Protein AF-A0A959RNW4-F1 (afdb_monomer_lite)

Structure (mmCIF, N/CA/C/O backbone):
data_AF-A0A959RNW4-F1
#
_entry.id   AF-A0A959RNW4-F1
#
loop_
_atom_site.group_PDB
_atom_site.id
_atom_site.type_symbol
_atom_site.label_atom_id
_atom_site.label_alt_id
_atom_site.label_comp_id
_atom_site.label_asym_id
_atom_site.label_entity_id
_atom_site.label_seq_id
_atom_site.pdbx_PDB_ins_code
_atom_site.Cartn_x
_atom_site.Cartn_y
_atom_site.Cartn_z
_atom_site.occupancy
_atom_site.B_iso_or_equiv
_atom_site.auth_seq_id
_atom_site.auth_comp_id
_atom_site.auth_asym_id
_atom_site.auth_atom_id
_atom_site.pdbx_PDB_model_num
ATOM 1 N N . HIS A 1 1 ? 16.133 0.810 -19.720 1.00 43.16 1 HIS A N 1
ATOM 2 C CA . HIS A 1 1 ? 16.069 1.724 -18.557 1.00 43.16 1 HIS A CA 1
ATOM 3 C C . HIS A 1 1 ? 14.889 1.301 -17.661 1.00 43.16 1 HIS A C 1
ATOM 5 O O . HIS A 1 1 ? 13.878 1.982 -17.637 1.00 43.16 1 HIS A O 1
ATOM 11 N N . PHE A 1 2 ? 14.947 0.120 -17.017 1.00 49.25 2 PHE A N 1
ATOM 12 C CA . PHE A 1 2 ? 13.751 -0.565 -16.465 1.00 49.25 2 PHE A CA 1
ATOM 13 C C . PHE A 1 2 ? 13.895 -1.031 -14.997 1.00 49.25 2 PHE A C 1
ATOM 15 O O . PHE A 1 2 ? 13.336 -2.048 -14.608 1.00 49.25 2 PHE A O 1
ATOM 22 N N . PHE A 1 3 ? 14.638 -0.297 -14.159 1.00 56.94 3 PHE A N 1
ATOM 23 C CA . PHE A 1 3 ? 14.868 -0.679 -12.754 1.00 56.94 3 PHE A CA 1
ATOM 24 C C . PHE A 1 3 ? 14.884 0.530 -11.807 1.00 56.94 3 PHE A C 1
ATOM 26 O O . PHE A 1 3 ? 15.928 0.882 -11.273 1.00 56.94 3 PHE A O 1
ATOM 33 N N . PHE A 1 4 ? 13.743 1.192 -11.586 1.00 74.31 4 PHE A N 1
ATOM 34 C CA . PHE A 1 4 ? 13.694 2.348 -10.667 1.00 74.31 4 PHE A CA 1
ATOM 35 C C . PHE A 1 4 ? 12.766 2.181 -9.457 1.00 74.31 4 PHE A C 1
ATOM 37 O O . PHE A 1 4 ? 12.350 3.174 -8.860 1.00 74.31 4 PHE A O 1
ATOM 44 N N . VAL A 1 5 ? 12.495 0.944 -9.031 1.00 82.69 5 VAL A N 1
ATOM 45 C CA . VAL A 1 5 ? 11.975 0.683 -7.678 1.00 82.69 5 VAL A CA 1
ATOM 46 C C . VAL A 1 5 ? 13.152 0.633 -6.707 1.00 82.69 5 VAL A C 1
ATOM 48 O O . VAL A 1 5 ? 14.143 -0.038 -6.983 1.00 82.69 5 VAL A O 1
ATOM 51 N N . LYS A 1 6 ? 13.068 1.347 -5.576 1.00 84.00 6 LYS A N 1
ATOM 52 C CA . LYS A 1 6 ? 14.187 1.479 -4.621 1.00 84.00 6 LYS A CA 1
ATOM 53 C C . LYS A 1 6 ? 14.668 0.138 -4.057 1.00 84.00 6 LYS A C 1
ATOM 55 O O . LYS A 1 6 ? 15.859 -0.039 -3.831 1.00 84.00 6 LYS A O 1
ATOM 60 N N . LYS A 1 7 ? 13.735 -0.789 -3.827 1.00 89.31 7 LYS A N 1
ATOM 61 C CA . LYS A 1 7 ? 13.967 -2.112 -3.234 1.00 89.31 7 LYS A CA 1
ATOM 62 C C . LYS A 1 7 ? 13.422 -3.205 -4.168 1.00 89.31 7 LYS A C 1
ATOM 64 O O . LYS A 1 7 ? 12.321 -3.705 -3.940 1.00 89.31 7 LYS A O 1
ATOM 69 N N . PRO A 1 8 ? 14.148 -3.572 -5.241 1.00 89.06 8 PRO A N 1
ATOM 70 C CA . PRO A 1 8 ? 13.623 -4.452 -6.287 1.00 89.06 8 PRO A CA 1
ATOM 71 C C . PRO A 1 8 ? 13.283 -5.860 -5.778 1.00 89.06 8 PRO A C 1
ATOM 73 O O . PRO A 1 8 ? 12.220 -6.374 -6.100 1.00 89.06 8 PRO A O 1
ATOM 76 N N . PHE A 1 9 ? 14.118 -6.464 -4.925 1.00 91.38 9 PHE A N 1
ATOM 77 C CA . PHE A 1 9 ? 13.842 -7.794 -4.359 1.00 91.38 9 PHE A CA 1
ATOM 78 C C . PHE A 1 9 ? 12.557 -7.827 -3.520 1.00 91.38 9 PHE A C 1
ATOM 80 O O . PHE A 1 9 ? 11.745 -8.739 -3.660 1.00 91.38 9 PHE A O 1
ATOM 87 N N . SER A 1 10 ? 12.343 -6.800 -2.693 1.00 91.94 10 SER A N 1
ATOM 88 C CA . SER A 1 10 ? 11.118 -6.655 -1.900 1.00 91.94 10 SER A CA 1
ATOM 89 C C . SER A 1 10 ? 9.896 -6.415 -2.791 1.00 91.94 10 SER A C 1
ATOM 91 O O . SER A 1 10 ? 8.849 -7.015 -2.572 1.00 91.94 10 SER A O 1
ATOM 93 N N . PHE A 1 11 ? 10.041 -5.626 -3.861 1.00 93.44 11 PHE A N 1
ATOM 94 C CA . PHE A 1 11 ? 8.987 -5.435 -4.859 1.00 93.44 11 PHE A CA 1
ATOM 95 C C . PHE A 1 11 ? 8.558 -6.751 -5.514 1.00 93.44 11 PHE A C 1
ATOM 97 O O . PHE A 1 11 ? 7.366 -7.041 -5.547 1.00 93.44 11 PHE A O 1
ATOM 104 N N . PHE A 1 12 ? 9.503 -7.584 -5.964 1.00 93.38 12 PHE A N 1
ATOM 105 C CA . PHE A 1 12 ? 9.167 -8.911 -6.490 1.00 93.38 12 PHE A CA 1
ATOM 106 C C . PHE A 1 12 ? 8.466 -9.778 -5.436 1.00 93.38 12 PHE A C 1
ATOM 108 O O . PHE A 1 12 ? 7.464 -10.420 -5.747 1.00 93.38 12 PHE A O 1
ATOM 115 N N . GLY A 1 13 ? 8.924 -9.743 -4.180 1.00 94.81 13 GLY A N 1
ATOM 116 C CA . GLY A 1 13 ? 8.246 -10.408 -3.064 1.00 94.81 13 GLY A CA 1
ATOM 117 C C . GLY A 1 13 ? 6.805 -9.923 -2.862 1.00 94.81 13 GLY A C 1
ATOM 118 O O . GLY A 1 13 ? 5.899 -10.739 -2.701 1.00 94.81 13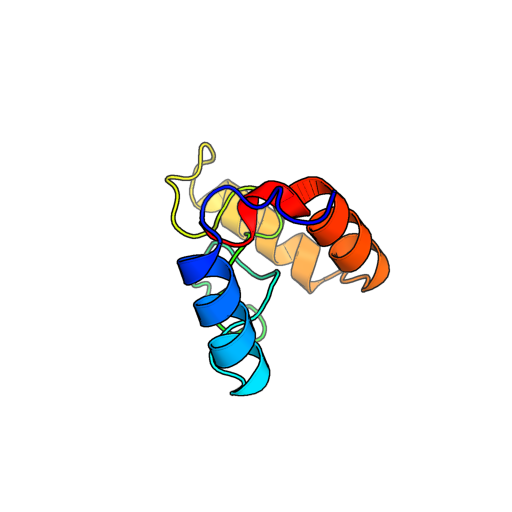 GLY A O 1
ATOM 119 N N . ASN A 1 14 ? 6.571 -8.610 -2.937 1.00 94.81 14 ASN A N 1
ATOM 120 C CA . ASN A 1 14 ? 5.237 -8.015 -2.882 1.00 94.81 14 ASN A CA 1
ATOM 121 C C . ASN A 1 14 ? 4.375 -8.467 -4.073 1.00 94.81 14 ASN A C 1
ATOM 123 O O . ASN A 1 14 ? 3.230 -8.854 -3.856 1.00 94.81 14 ASN A O 1
ATOM 127 N N . CYS A 1 15 ? 4.917 -8.517 -5.296 1.00 94.69 15 CYS A N 1
ATOM 128 C CA . CYS A 1 15 ? 4.205 -9.043 -6.466 1.00 94.69 15 CYS A CA 1
ATOM 129 C C . CYS A 1 15 ? 3.723 -10.482 -6.237 1.00 94.69 15 CYS A C 1
ATOM 131 O O . CYS A 1 15 ? 2.542 -10.763 -6.431 1.00 94.69 15 CYS A O 1
ATOM 133 N N . PHE A 1 16 ? 4.597 -11.383 -5.771 1.00 96.31 16 PHE A N 1
ATOM 134 C CA . PHE A 1 16 ? 4.204 -12.764 -5.465 1.00 96.31 16 PHE A CA 1
ATOM 135 C C . PHE A 1 16 ? 3.144 -12.831 -4.362 1.00 96.31 16 PHE A C 1
ATOM 137 O O . PHE A 1 16 ? 2.157 -13.545 -4.508 1.00 96.31 16 PHE A O 1
ATOM 144 N N . GLN A 1 17 ? 3.295 -12.059 -3.284 1.00 95.94 17 GLN A N 1
ATOM 145 C CA . GLN A 1 17 ? 2.307 -12.018 -2.199 1.00 95.94 17 GLN A CA 1
ATOM 146 C C . GLN A 1 17 ? 0.948 -11.477 -2.664 1.00 95.94 17 GLN A C 1
ATOM 148 O O . GLN A 1 17 ? -0.085 -11.905 -2.156 1.00 95.94 17 GLN A O 1
ATOM 153 N N . ILE A 1 18 ? 0.919 -10.566 -3.636 1.00 95.19 18 ILE A N 1
ATOM 154 C CA . ILE A 1 18 ? -0.323 -10.047 -4.222 1.00 95.19 18 ILE A CA 1
ATOM 155 C C . ILE A 1 18 ? -0.965 -11.083 -5.149 1.00 95.19 18 ILE A C 1
ATOM 157 O O . ILE A 1 18 ? -2.167 -11.317 -5.046 1.00 95.19 18 ILE A O 1
ATOM 161 N N . LEU A 1 19 ? -0.177 -11.764 -5.988 1.00 95.38 19 LEU A N 1
ATOM 162 C CA . LEU A 1 19 ? -0.665 -12.857 -6.841 1.00 95.38 19 LEU A CA 1
ATOM 163 C C . LEU A 1 19 ? -1.216 -14.032 -6.019 1.00 95.38 19 LEU A C 1
ATOM 165 O O . LEU A 1 19 ? -2.209 -14.641 -6.402 1.00 95.38 19 LEU A O 1
ATOM 169 N N . LEU A 1 20 ? -0.618 -14.306 -4.856 1.00 96.25 20 LEU A N 1
ATOM 170 C CA . LEU A 1 20 ? -1.103 -15.290 -3.882 1.00 96.25 20 LEU A CA 1
ATOM 171 C C . LEU A 1 20 ? -2.242 -14.760 -2.994 1.00 96.25 20 LEU A C 1
ATOM 173 O O . LEU A 1 20 ? -2.612 -15.413 -2.019 1.00 96.25 20 LEU A O 1
ATOM 177 N N . ALA A 1 21 ? -2.785 -13.575 -3.295 1.00 92.75 21 ALA A N 1
ATOM 178 C CA . ALA A 1 21 ? -3.870 -12.944 -2.553 1.00 92.75 21 ALA A CA 1
ATOM 179 C C . ALA A 1 21 ? -3.591 -12.836 -1.037 1.00 92.75 21 ALA A C 1
ATOM 181 O O . ALA A 1 21 ? -4.480 -13.022 -0.208 1.00 92.75 21 ALA A O 1
ATOM 182 N N . GLN A 1 22 ? -2.349 -12.531 -0.661 1.00 93.88 22 GLN A N 1
ATOM 183 C CA . GLN A 1 22 ? -1.927 -12.272 0.723 1.00 93.88 22 GLN A CA 1
ATOM 184 C C . GLN A 1 22 ? -1.829 -10.769 1.020 1.00 93.88 22 GLN A C 1
ATOM 186 O O . GLN A 1 22 ? -1.999 -10.346 2.163 1.00 93.88 22 GLN A O 1
ATOM 191 N N . LYS A 1 23 ? -1.586 -9.958 -0.015 1.00 94.69 23 LYS A N 1
ATOM 192 C CA . LYS A 1 23 ? -1.478 -8.496 0.050 1.00 94.69 23 LYS A CA 1
ATOM 193 C C . LYS A 1 23 ? -2.300 -7.815 -1.042 1.00 94.69 23 LYS A C 1
ATOM 195 O O . LYS A 1 23 ? -2.731 -8.460 -1.996 1.00 94.69 23 LYS A O 1
ATOM 200 N N . THR A 1 24 ? -2.469 -6.505 -0.915 1.00 95.00 24 THR A N 1
ATOM 201 C CA . THR A 1 24 ? -2.919 -5.604 -1.986 1.00 95.00 24 THR A CA 1
ATOM 202 C C . THR A 1 24 ? -1.887 -4.502 -2.215 1.00 95.00 24 THR A C 1
ATOM 204 O O . THR A 1 24 ? -1.025 -4.255 -1.370 1.00 95.00 24 THR A O 1
ATOM 207 N N . TRP A 1 25 ? -1.952 -3.829 -3.364 1.00 95.50 25 TRP A N 1
ATOM 208 C CA . TRP A 1 25 ? -1.106 -2.660 -3.609 1.00 95.50 25 TRP A CA 1
ATOM 209 C C . TRP A 1 25 ? -1.514 -1.478 -2.737 1.00 95.50 25 TRP A C 1
ATOM 211 O O . TRP A 1 25 ? -0.654 -0.891 -2.082 1.00 95.50 25 TRP A O 1
ATOM 221 N N . ILE A 1 26 ? -2.815 -1.184 -2.708 1.00 95.94 26 ILE A N 1
ATOM 222 C CA . ILE A 1 26 ? -3.423 -0.110 -1.922 1.00 95.94 26 ILE A CA 1
ATOM 223 C C . ILE A 1 26 ? -4.443 -0.702 -0.949 1.00 95.94 26 ILE A C 1
ATOM 225 O O . ILE A 1 26 ? -5.019 -1.769 -1.192 1.00 95.94 26 ILE A O 1
ATOM 229 N N . GLY A 1 27 ? -4.615 -0.049 0.193 1.00 94.06 27 GLY A N 1
ATOM 230 C CA . GLY A 1 27 ? -5.628 -0.397 1.177 1.00 94.06 27 GLY A CA 1
ATOM 231 C C . GLY A 1 27 ? -5.562 0.508 2.397 1.00 94.06 27 GLY A C 1
ATOM 232 O O . GLY A 1 27 ? -4.903 1.550 2.381 1.00 94.06 27 GLY A O 1
ATOM 233 N N . TYR A 1 28 ? -6.278 0.097 3.437 1.00 93.88 28 TYR A N 1
ATOM 234 C CA . TYR A 1 28 ? -6.409 0.871 4.663 1.00 93.88 28 TYR A CA 1
ATOM 235 C C . TYR A 1 28 ? -5.106 0.955 5.439 1.00 93.8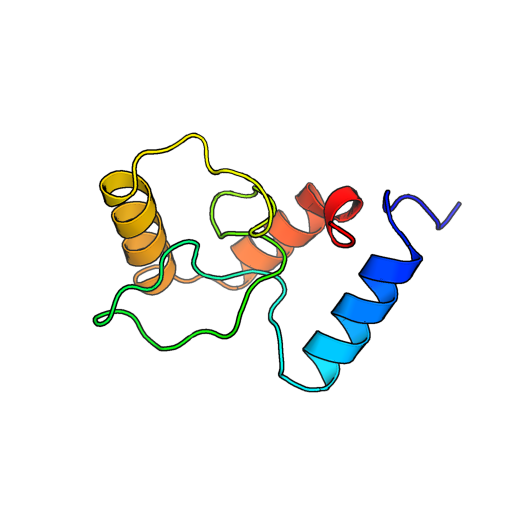8 28 TYR A C 1
ATOM 237 O O . TYR A 1 28 ? -4.294 0.024 5.427 1.00 93.88 28 TYR A O 1
ATOM 245 N N . ASP A 1 29 ? -4.959 2.054 6.163 1.00 88.81 29 ASP A N 1
ATOM 246 C CA . ASP A 1 29 ? -3.874 2.220 7.115 1.00 88.81 29 ASP A CA 1
ATOM 247 C C . ASP A 1 29 ? -4.243 1.660 8.500 1.00 88.81 29 ASP A C 1
ATOM 249 O O . ASP A 1 29 ? -3.429 1.032 9.182 1.00 88.81 29 ASP A O 1
ATOM 253 N N . THR A 1 30 ? -5.512 1.792 8.887 1.00 86.69 30 THR A N 1
ATOM 254 C CA . THR A 1 30 ? -6.007 1.408 10.210 1.00 86.69 30 THR A CA 1
ATOM 255 C C . THR A 1 30 ? -6.760 0.077 10.190 1.00 86.69 30 THR A C 1
ATOM 257 O O . THR A 1 30 ? -7.407 -0.315 9.217 1.00 86.69 30 THR A O 1
ATOM 260 N N . LYS A 1 31 ? -6.722 -0.651 11.314 1.00 77.50 31 LYS A N 1
ATOM 261 C CA . LYS A 1 31 ? -7.501 -1.886 11.512 1.00 77.50 31 LYS A CA 1
ATOM 262 C C . LYS A 1 31 ? -8.852 -1.583 12.159 1.00 77.50 31 LYS A C 1
ATOM 264 O O . LYS A 1 31 ? -9.120 -2.001 13.286 1.00 77.50 31 LYS A O 1
ATOM 269 N N . LYS A 1 32 ? -9.714 -0.840 11.466 1.00 78.81 32 LYS A N 1
ATOM 270 C CA . LYS A 1 32 ? -11.046 -0.507 11.989 1.00 78.81 32 LYS A CA 1
ATOM 271 C C . LYS A 1 32 ? -12.036 -1.654 11.765 1.00 78.81 32 LYS A C 1
ATOM 273 O O . LYS A 1 32 ? -12.190 -2.140 10.652 1.00 78.81 32 LYS A O 1
ATOM 278 N N . LYS A 1 33 ? -12.763 -2.052 12.818 1.00 71.25 33 LYS A N 1
ATOM 279 C CA . LYS A 1 33 ? -13.733 -3.172 12.785 1.00 71.25 33 LYS A CA 1
ATOM 280 C C . LYS A 1 33 ? -14.961 -2.940 11.889 1.00 71.25 33 LYS A C 1
ATOM 282 O O . LYS A 1 33 ? -15.611 -3.907 11.518 1.00 71.25 33 LYS A O 1
ATOM 287 N N . ASN A 1 34 ? -15.272 -1.686 11.558 1.00 83.56 34 ASN A N 1
ATOM 288 C CA . ASN A 1 34 ? -16.498 -1.307 10.840 1.00 83.56 34 ASN A CA 1
ATOM 289 C C . ASN A 1 34 ? -16.264 -0.986 9.354 1.00 83.56 34 ASN A C 1
ATOM 291 O O . ASN A 1 34 ? -17.143 -0.414 8.714 1.00 83.56 34 ASN A O 1
ATOM 295 N N . LEU A 1 35 ? -15.083 -1.299 8.816 1.00 87.75 35 LEU A N 1
ATOM 296 C CA . LEU A 1 35 ? -14.804 -1.197 7.385 1.00 87.75 35 LEU A CA 1
ATOM 297 C C . LEU A 1 35 ? -14.826 -2.594 6.754 1.00 87.75 35 LEU A C 1
ATOM 299 O O . LEU A 1 35 ? -14.531 -3.574 7.446 1.00 87.75 35 LEU A O 1
ATOM 303 N N . PRO A 1 36 ? -15.160 -2.706 5.455 1.00 86.94 36 PRO A N 1
ATOM 304 C CA . PRO A 1 36 ? -14.986 -3.950 4.717 1.00 86.94 36 PRO A CA 1
ATOM 305 C C . PRO A 1 36 ? -13.576 -4.507 4.927 1.00 86.94 36 PRO A C 1
ATOM 307 O O . PRO A 1 36 ? -12.610 -3.757 5.002 1.00 86.94 36 PRO A O 1
ATOM 310 N N . SER A 1 37 ? -13.419 -5.823 5.036 1.00 86.50 37 SER A N 1
ATOM 311 C CA . SER A 1 37 ? -12.089 -6.394 5.246 1.00 86.50 37 SER A CA 1
ATOM 312 C C . SER A 1 37 ? -11.248 -6.278 3.973 1.00 86.50 37 SER A C 1
ATOM 314 O O . SER A 1 37 ? -11.576 -6.896 2.959 1.00 86.50 37 SER A O 1
ATOM 316 N N . VAL A 1 38 ? -10.131 -5.554 4.041 1.00 87.69 38 VAL A N 1
ATOM 317 C CA . VAL A 1 38 ? -9.114 -5.511 2.981 1.00 87.69 38 VAL A CA 1
ATOM 318 C C . VAL A 1 38 ? -7.827 -6.147 3.501 1.00 87.69 38 VAL A C 1
ATOM 320 O O . VAL A 1 38 ? -7.513 -6.091 4.693 1.00 87.69 38 VAL A O 1
ATOM 323 N N . ARG A 1 39 ? -7.097 -6.823 2.609 1.00 90.50 39 ARG A N 1
ATOM 324 C CA . ARG A 1 39 ? -5.810 -7.445 2.946 1.00 90.50 39 ARG A CA 1
ATOM 325 C C . ARG A 1 39 ? -4.776 -6.371 3.275 1.00 90.50 39 ARG A C 1
ATOM 327 O O . ARG A 1 39 ? -4.967 -5.191 3.005 1.00 90.50 39 ARG A O 1
ATOM 334 N N . LYS A 1 40 ? -3.642 -6.790 3.836 1.00 92.00 40 LYS A N 1
ATOM 335 C CA . LYS A 1 40 ? -2.545 -5.867 4.127 1.00 92.00 40 LYS A CA 1
ATOM 336 C C . LYS A 1 40 ? -2.064 -5.196 2.835 1.00 92.00 40 LYS A C 1
ATOM 338 O O . LYS A 1 40 ? -1.688 -5.888 1.888 1.00 92.00 40 LYS A O 1
ATOM 343 N N . ALA A 1 41 ? -2.040 -3.870 2.833 1.00 94.62 41 ALA A N 1
ATOM 344 C CA . ALA A 1 41 ? -1.570 -3.090 1.702 1.00 94.62 41 ALA A CA 1
ATOM 345 C C . ALA A 1 41 ? -0.049 -2.876 1.733 1.00 94.62 41 ALA A C 1
ATOM 347 O O . ALA A 1 41 ? 0.577 -2.926 2.795 1.00 94.62 41 ALA A O 1
ATOM 348 N N . VAL A 1 42 ? 0.544 -2.632 0.564 1.00 95.31 42 VAL A N 1
ATOM 349 C CA . VAL A 1 42 ? 1.931 -2.149 0.435 1.00 95.31 42 VAL A CA 1
ATOM 350 C C . VAL A 1 42 ? 1.980 -0.634 0.655 1.00 95.31 42 VAL A C 1
ATOM 352 O O . VAL A 1 42 ? 2.814 -0.132 1.408 1.00 95.31 42 VAL A O 1
ATOM 355 N N . ILE A 1 43 ? 1.056 0.091 0.030 1.00 95.88 43 ILE A N 1
ATOM 356 C CA . ILE A 1 43 ? 0.882 1.537 0.141 1.00 95.88 43 ILE A CA 1
ATOM 357 C C . ILE A 1 43 ? -0.470 1.796 0.810 1.00 95.88 43 ILE A C 1
ATOM 359 O O . ILE A 1 43 ? -1.473 1.203 0.425 1.00 95.88 43 ILE A O 1
ATOM 363 N N . ALA A 1 44 ? -0.513 2.660 1.818 1.00 95.25 44 ALA A N 1
ATOM 364 C CA . ALA A 1 44 ? -1.776 3.125 2.376 1.00 95.25 44 ALA A CA 1
ATOM 365 C C . ALA A 1 44 ? -2.490 4.050 1.373 1.00 95.25 44 ALA A C 1
ATOM 367 O O . ALA A 1 44 ? -1.853 4.695 0.537 1.00 95.25 44 ALA A O 1
ATOM 368 N N . ASN A 1 45 ? -3.814 4.151 1.457 1.00 94.12 45 ASN A N 1
ATOM 369 C CA . ASN A 1 45 ? -4.640 5.031 0.611 1.00 94.12 45 ASN A CA 1
ATOM 370 C C . ASN A 1 45 ? -4.239 6.526 0.642 1.00 94.12 45 ASN A C 1
ATOM 372 O O . ASN A 1 45 ? -4.579 7.276 -0.268 1.00 94.12 45 ASN A O 1
ATOM 376 N N . ASN A 1 46 ? -3.458 6.960 1.633 1.00 93.75 46 ASN A N 1
ATOM 377 C CA . ASN A 1 46 ? -2.871 8.299 1.717 1.00 93.75 46 ASN A CA 1
ATOM 378 C C . ASN A 1 46 ? -1.564 8.465 0.900 1.00 93.75 46 ASN A C 1
ATOM 380 O O . ASN A 1 46 ? -0.970 9.546 0.872 1.00 93.75 46 ASN A O 1
ATOM 384 N N . GLY A 1 47 ? -1.093 7.407 0.233 1.00 94.00 47 GLY A N 1
ATOM 385 C CA . GLY A 1 47 ? 0.115 7.401 -0.595 1.00 94.00 47 GLY A CA 1
ATOM 386 C C . GLY A 1 47 ? 1.431 7.234 0.164 1.00 94.00 47 GLY A C 1
ATOM 387 O O . GLY A 1 47 ? 2.505 7.418 -0.417 1.00 94.00 47 GLY A O 1
ATOM 388 N N . ILE A 1 48 ? 1.376 6.883 1.445 1.00 94.25 48 ILE A N 1
ATOM 389 C CA . ILE A 1 48 ? 2.545 6.574 2.266 1.00 94.25 48 ILE A CA 1
ATOM 390 C C . ILE A 1 48 ? 2.674 5.048 2.354 1.00 94.25 48 ILE A C 1
ATOM 392 O O . ILE A 1 48 ? 1.662 4.362 2.481 1.00 94.25 48 ILE A O 1
ATOM 396 N N . PRO A 1 49 ? 3.886 4.467 2.259 1.00 94.75 49 PRO A N 1
ATOM 397 C CA . PRO A 1 49 ? 4.059 3.036 2.486 1.00 94.75 49 PRO A CA 1
ATOM 398 C C . PRO A 1 49 ? 3.441 2.610 3.818 1.00 94.75 49 PRO A C 1
ATOM 400 O O . PRO A 1 49 ? 3.740 3.202 4.851 1.00 94.75 49 PRO A O 1
ATOM 403 N N . ALA A 1 50 ? 2.615 1.565 3.803 1.00 92.81 50 ALA A N 1
ATOM 404 C CA . ALA A 1 50 ? 1.895 1.101 4.993 1.00 92.81 50 ALA A CA 1
ATOM 405 C C . ALA A 1 50 ? 2.838 0.547 6.082 1.00 92.81 50 ALA A C 1
ATOM 407 O O . ALA A 1 50 ? 2.440 0.322 7.220 1.00 92.81 50 ALA A O 1
ATOM 408 N N . ALA A 1 51 ? 4.101 0.287 5.729 1.00 90.62 51 ALA A N 1
ATOM 409 C CA . ALA A 1 51 ? 5.147 -0.108 6.666 1.00 90.62 51 ALA A CA 1
ATOM 410 C C . ALA A 1 51 ? 5.793 1.079 7.407 1.00 90.62 51 ALA A C 1
ATOM 412 O O . ALA A 1 51 ? 6.571 0.855 8.333 1.00 90.62 51 ALA A O 1
ATOM 413 N N . TRP A 1 52 ? 5.547 2.320 6.981 1.00 92.94 52 TRP A N 1
ATOM 414 C CA . TRP A 1 52 ? 6.142 3.512 7.585 1.00 92.94 52 TRP A CA 1
ATOM 415 C C . TRP A 1 52 ? 5.249 4.083 8.684 1.00 92.94 52 TRP A C 1
ATOM 417 O O . TRP A 1 52 ? 4.047 3.830 8.726 1.00 92.94 52 TRP A O 1
ATOM 427 N N . GLN A 1 53 ? 5.845 4.885 9.568 1.00 91.88 53 GLN A N 1
ATOM 428 C CA . GLN A 1 53 ? 5.072 5.647 10.539 1.00 91.88 53 GLN A CA 1
ATOM 429 C C . GLN A 1 53 ? 4.253 6.712 9.814 1.00 91.88 53 GLN A C 1
ATOM 431 O O . GLN A 1 53 ? 4.798 7.540 9.078 1.00 91.88 53 GLN A O 1
ATOM 436 N N . GLN A 1 54 ? 2.945 6.690 10.043 1.00 91.94 54 GLN A N 1
ATOM 437 C CA . GLN A 1 54 ? 2.059 7.681 9.467 1.00 91.94 54 GLN A CA 1
ATOM 438 C C . GLN A 1 54 ? 2.196 9.022 10.194 1.00 91.94 54 GLN A C 1
ATOM 440 O O . GLN A 1 54 ? 2.311 9.050 11.420 1.00 91.94 54 GLN A O 1
ATOM 445 N N . PRO A 1 55 ? 2.167 10.144 9.458 1.00 90.38 55 PRO A N 1
ATOM 446 C CA . PRO A 1 55 ? 2.286 11.476 10.043 1.00 90.38 55 PRO A CA 1
ATOM 447 C C . PRO A 1 55 ? 0.980 11.967 10.682 1.00 90.38 55 PRO A C 1
ATOM 449 O O . PRO A 1 55 ? 0.983 12.986 11.369 1.00 90.38 55 PRO A O 1
ATOM 452 N N . LEU A 1 56 ? -0.141 11.292 10.415 1.00 90.81 56 LEU A N 1
ATOM 453 C CA . LEU A 1 56 ? -1.464 11.679 10.890 1.00 90.81 56 LEU A CA 1
ATOM 454 C C . LEU A 1 56 ? -1.833 10.926 12.179 1.00 90.81 56 LEU A C 1
ATOM 456 O O . LEU A 1 56 ? -1.438 9.770 12.335 1.00 90.81 56 LEU A O 1
ATOM 460 N N . PRO A 1 57 ? -2.628 11.543 13.073 1.00 92.94 57 PRO A N 1
ATOM 461 C CA . PRO A 1 57 ? -3.260 10.840 14.186 1.00 92.94 57 PRO A CA 1
ATOM 462 C C . PRO A 1 57 ? -4.157 9.695 13.705 1.00 92.94 57 PRO A C 1
ATOM 464 O O . PRO A 1 57 ? -4.683 9.733 12.587 1.00 92.94 57 PRO A O 1
ATOM 467 N N . GLU A 1 58 ? -4.378 8.706 14.570 1.00 91.00 58 GLU A N 1
ATOM 468 C CA . GLU A 1 58 ? -5.173 7.522 14.240 1.00 91.00 58 GLU A CA 1
ATOM 469 C C . GLU A 1 58 ? -6.604 7.886 13.823 1.00 91.00 58 GLU A C 1
ATOM 471 O O . GLU A 1 58 ? -7.109 7.355 12.836 1.00 91.00 58 GLU A O 1
ATOM 476 N N . GLU A 1 59 ? -7.251 8.838 14.501 1.00 91.38 59 GLU A N 1
ATOM 477 C CA . GLU A 1 59 ? -8.614 9.262 14.171 1.00 91.38 59 GLU A CA 1
ATOM 478 C C . GLU A 1 59 ? -8.702 9.827 12.749 1.00 91.38 59 GLU A C 1
ATOM 480 O O . GLU A 1 59 ? -9.630 9.508 12.003 1.00 91.38 59 GLU A O 1
ATOM 485 N N . SER A 1 60 ? -7.708 10.623 12.349 1.00 92.81 60 SER A N 1
ATOM 486 C CA . SER A 1 60 ? -7.622 11.187 11.002 1.00 92.81 60 SER A CA 1
ATOM 487 C C . SER A 1 60 ? -7.415 10.095 9.954 1.00 92.81 60 SER A C 1
ATOM 489 O O . SER A 1 60 ? -8.079 10.109 8.920 1.00 92.81 60 SER A O 1
ATOM 491 N N . LEU A 1 61 ? -6.548 9.115 10.227 1.00 93.12 61 LEU A N 1
ATOM 492 C CA . LEU A 1 61 ? -6.313 7.977 9.331 1.00 93.12 61 LEU A CA 1
ATOM 493 C C . LEU A 1 61 ? -7.573 7.124 9.165 1.00 93.12 61 LEU A C 1
ATOM 495 O O . LEU A 1 61 ? -7.929 6.758 8.049 1.00 93.12 61 LEU A O 1
ATOM 499 N N . GLN A 1 62 ? -8.322 6.904 10.247 1.00 93.50 62 GLN A N 1
ATOM 500 C CA . GLN A 1 62 ? -9.604 6.205 10.186 1.00 93.50 62 GLN A CA 1
ATOM 501 C C . GLN A 1 62 ? -10.648 6.945 9.335 1.00 93.50 62 GLN A C 1
ATOM 503 O O . GLN A 1 62 ? -11.499 6.298 8.721 1.00 93.50 62 GLN A O 1
ATOM 508 N N . MET A 1 63 ? -10.635 8.282 9.319 1.00 93.38 63 MET A N 1
ATOM 509 C CA . MET A 1 63 ? -11.518 9.065 8.445 1.00 93.38 63 MET A CA 1
ATOM 510 C C . MET A 1 63 ? -11.110 8.942 6.978 1.00 93.38 63 MET A C 1
ATOM 512 O O . MET A 1 63 ? -11.981 8.751 6.130 1.00 93.38 63 MET A O 1
ATOM 516 N N . VAL A 1 64 ? -9.806 8.971 6.687 1.0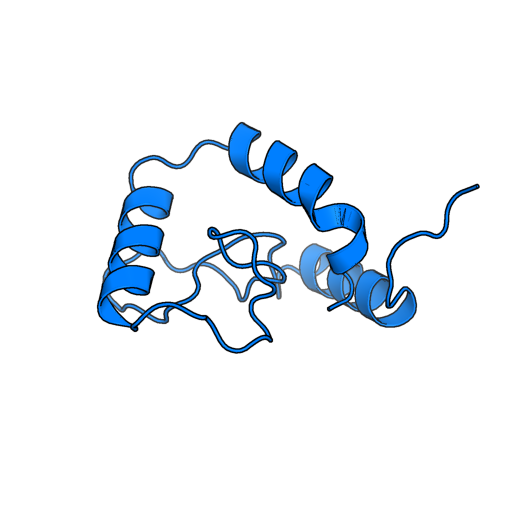0 93.88 64 VAL A N 1
ATOM 517 C CA . VAL A 1 64 ? -9.288 8.729 5.331 1.00 93.88 64 VAL A CA 1
ATOM 518 C C . VAL A 1 64 ? -9.681 7.330 4.849 1.00 93.88 64 VAL A C 1
ATOM 520 O O . VAL A 1 64 ? -10.215 7.192 3.751 1.00 93.88 64 VAL A O 1
ATOM 523 N N . ASP A 1 65 ? -9.510 6.307 5.691 1.00 94.56 65 ASP A N 1
ATOM 524 C CA . ASP A 1 65 ? -9.920 4.932 5.389 1.00 94.56 65 ASP A CA 1
ATOM 525 C C . ASP A 1 65 ? -11.421 4.812 5.125 1.00 94.56 65 ASP A C 1
ATOM 527 O O . ASP A 1 65 ? -11.841 4.099 4.211 1.00 94.56 65 ASP A O 1
ATOM 531 N N . TYR A 1 66 ? -12.235 5.533 5.896 1.00 94.31 66 TYR A N 1
ATOM 532 C CA . TYR A 1 66 ? -13.678 5.566 5.702 1.00 94.31 66 TYR A CA 1
ATOM 533 C C . TYR A 1 66 ? -14.066 6.204 4.363 1.00 94.31 66 TYR A C 1
ATOM 535 O O . TYR A 1 66 ? -14.886 5.636 3.643 1.00 94.31 66 TYR A O 1
ATOM 543 N N . TRP A 1 67 ? -13.472 7.344 4.000 1.00 93.44 67 TRP A N 1
ATOM 544 C CA . TRP A 1 67 ? -13.741 7.991 2.711 1.00 93.44 67 TRP A CA 1
ATOM 545 C C . TRP A 1 67 ? -13.285 7.129 1.540 1.00 93.44 67 TRP A C 1
ATOM 547 O O . TRP A 1 67 ? -14.045 6.954 0.594 1.00 93.44 67 TRP A O 1
ATOM 557 N N . TYR A 1 68 ? -12.109 6.510 1.645 1.00 94.19 68 TYR A N 1
ATOM 558 C CA . TYR A 1 68 ? -11.620 5.570 0.640 1.00 94.19 68 TYR A CA 1
ATOM 559 C C . TYR A 1 68 ? -12.558 4.365 0.466 1.00 94.19 68 TYR A C 1
ATOM 561 O O . TYR A 1 68 ? -12.813 3.947 -0.657 1.00 94.19 68 TYR A O 1
ATOM 569 N N . ALA A 1 69 ? -13.100 3.808 1.557 1.00 93.75 69 ALA A N 1
ATOM 570 C CA . ALA A 1 69 ? -14.055 2.700 1.479 1.00 93.75 69 ALA A CA 1
ATOM 571 C C . ALA A 1 69 ? -15.403 3.113 0.870 1.00 93.75 69 ALA A C 1
ATOM 573 O O . ALA A 1 69 ? -16.016 2.327 0.150 1.00 93.75 69 ALA A O 1
ATOM 574 N N . ARG A 1 70 ? -15.885 4.312 1.213 1.00 93.69 70 ARG A N 1
ATOM 575 C CA . ARG A 1 70 ? -17.194 4.822 0.792 1.00 93.69 70 ARG A CA 1
ATOM 576 C C . ARG A 1 70 ? -17.202 5.214 -0.683 1.00 93.69 70 ARG A C 1
ATOM 578 O O . ARG A 1 70 ? -18.126 4.840 -1.396 1.00 93.69 70 ARG A O 1
ATOM 585 N N . ASP A 1 71 ? -16.170 5.934 -1.112 1.00 93.81 71 ASP A N 1
ATOM 586 C CA . ASP A 1 71 ? -16.075 6.565 -2.430 1.00 93.81 71 ASP A CA 1
ATOM 587 C C . ASP A 1 71 ? -14.987 5.880 -3.279 1.00 93.81 71 ASP A C 1
ATOM 589 O O . ASP A 1 71 ? -14.196 6.536 -3.952 1.00 93.81 71 ASP A O 1
ATOM 593 N N . TYR A 1 72 ? -14.899 4.546 -3.200 1.00 94.00 72 TYR A N 1
ATOM 594 C CA . TYR A 1 72 ? -13.844 3.784 -3.869 1.00 94.00 72 TYR A CA 1
ATOM 595 C C . TYR A 1 72 ? -13.932 3.885 -5.399 1.00 94.00 72 TYR A C 1
ATOM 597 O O . TYR A 1 72 ? -14.901 3.421 -6.006 1.00 94.00 72 TYR A O 1
ATOM 605 N N . GLU A 1 73 ? -12.869 4.397 -6.027 1.00 95.81 73 GLU A N 1
ATOM 606 C CA . GLU A 1 73 ? -12.713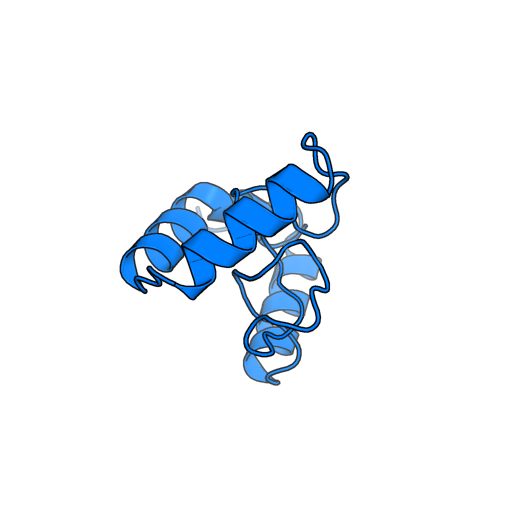 4.452 -7.480 1.00 95.81 73 GLU A CA 1
ATOM 607 C C . GLU A 1 73 ? -11.415 3.739 -7.923 1.00 95.81 73 GLU A C 1
ATOM 609 O O . GLU A 1 73 ? -10.314 4.186 -7.592 1.00 95.81 73 GLU A O 1
ATOM 614 N N . PRO A 1 74 ? -11.488 2.665 -8.737 1.00 93.88 74 PRO A N 1
ATOM 615 C CA . PRO A 1 74 ? -10.302 1.913 -9.166 1.00 93.88 74 PRO A CA 1
ATOM 616 C C . PRO A 1 74 ? -9.252 2.748 -9.913 1.00 93.88 74 PRO A C 1
ATOM 618 O O . PRO A 1 74 ? -8.062 2.435 -9.891 1.00 93.88 74 PRO A O 1
ATOM 621 N N . M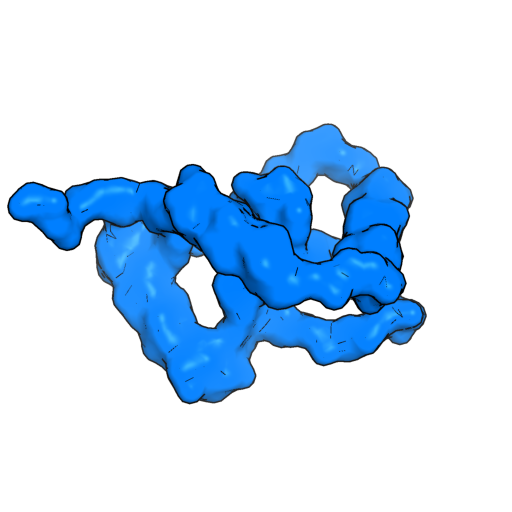ET A 1 75 ? -9.680 3.806 -10.604 1.00 96.38 75 MET A N 1
ATOM 622 C CA . MET A 1 75 ? -8.776 4.678 -11.350 1.00 96.38 75 MET A CA 1
ATOM 623 C C . MET A 1 75 ? -7.840 5.460 -10.421 1.00 96.38 75 MET A C 1
ATOM 625 O O . MET A 1 75 ? -6.685 5.710 -10.775 1.00 96.38 75 MET A O 1
ATOM 629 N N . ASP A 1 76 ? -8.299 5.815 -9.223 1.00 95.31 76 ASP A N 1
ATOM 630 C CA . ASP A 1 76 ? -7.475 6.527 -8.251 1.00 95.31 76 ASP A CA 1
ATOM 631 C C . ASP A 1 76 ? -6.383 5.631 -7.675 1.00 95.31 76 ASP A C 1
ATOM 633 O O . ASP A 1 76 ? -5.238 6.074 -7.546 1.00 95.31 76 ASP A O 1
ATOM 637 N N . ASP A 1 77 ? -6.679 4.346 -7.482 1.00 95.06 77 ASP A N 1
ATOM 638 C CA . ASP A 1 77 ? -5.670 3.350 -7.129 1.00 95.06 77 ASP A CA 1
ATOM 639 C C . ASP A 1 77 ? -4.597 3.222 -8.211 1.00 95.06 77 ASP A C 1
ATOM 641 O O . ASP A 1 77 ? -3.401 3.230 -7.914 1.00 95.06 77 ASP A O 1
ATOM 645 N N . VAL A 1 78 ? -4.995 3.149 -9.485 1.00 95.62 78 VAL A N 1
ATOM 646 C CA . VAL A 1 78 ? -4.044 3.062 -10.604 1.00 95.62 78 VAL A CA 1
ATOM 647 C C . VAL A 1 78 ? -3.147 4.301 -10.653 1.00 95.62 78 VAL A C 1
ATOM 649 O O . VAL A 1 78 ? -1.921 4.172 -10.757 1.00 95.62 78 VAL A O 1
ATOM 652 N N . LYS A 1 79 ? -3.724 5.503 -10.521 1.00 96.06 79 LYS A N 1
ATOM 653 C CA . LYS A 1 79 ? -2.959 6.760 -10.447 1.00 96.06 79 LYS A CA 1
ATOM 654 C C . LYS A 1 79 ? -1.994 6.749 -9.262 1.00 96.06 79 LYS A C 1
ATOM 656 O O . LYS A 1 79 ? -0.840 7.163 -9.404 1.00 96.06 79 LYS A O 1
ATOM 661 N N . LEU A 1 80 ? -2.441 6.278 -8.098 1.00 95.38 80 LEU A N 1
ATOM 662 C CA . LEU A 1 80 ? -1.633 6.254 -6.885 1.00 95.38 80 LEU A CA 1
ATOM 663 C C . LEU A 1 80 ? -0.489 5.236 -6.982 1.00 95.38 80 LEU A C 1
ATOM 665 O O . LEU A 1 80 ? 0.646 5.574 -6.640 1.00 95.38 80 LEU A O 1
ATOM 669 N N . ILE A 1 81 ? -0.742 4.045 -7.530 1.00 94.62 81 ILE A N 1
ATOM 670 C CA . ILE A 1 81 ? 0.284 3.036 -7.837 1.00 94.62 81 ILE A CA 1
ATOM 671 C C . ILE A 1 81 ? 1.328 3.621 -8.785 1.00 94.62 81 ILE A C 1
ATOM 673 O O . ILE A 1 81 ? 2.525 3.492 -8.529 1.00 94.62 81 ILE A O 1
ATOM 677 N N . TRP A 1 82 ? 0.897 4.309 -9.846 1.00 94.31 82 TRP A N 1
ATOM 678 C CA . TRP A 1 82 ? 1.812 4.939 -10.796 1.00 94.31 82 TRP A CA 1
ATOM 679 C C . TRP A 1 82 ? 2.681 6.008 -10.123 1.00 94.31 82 TRP A C 1
ATOM 681 O O . TRP A 1 82 ? 3.906 6.012 -10.266 1.00 94.31 82 TRP A O 1
ATOM 691 N N . LYS A 1 83 ? 2.065 6.878 -9.313 1.00 94.44 83 LYS A N 1
ATOM 692 C CA . LYS A 1 83 ? 2.760 7.920 -8.540 1.00 94.44 83 LYS A CA 1
ATOM 693 C C . LYS A 1 83 ? 3.761 7.327 -7.543 1.00 94.44 83 LYS A C 1
ATOM 695 O O . LYS A 1 83 ? 4.846 7.878 -7.356 1.00 94.44 83 LYS A O 1
ATOM 700 N N . MET A 1 84 ? 3.414 6.201 -6.922 1.00 93.75 84 MET A N 1
ATOM 701 C CA . MET A 1 84 ? 4.222 5.532 -5.900 1.00 93.75 84 MET A CA 1
ATOM 702 C C . MET A 1 84 ? 5.052 4.366 -6.434 1.00 93.75 84 MET A C 1
ATOM 704 O O . MET A 1 84 ? 5.660 3.653 -5.638 1.00 93.75 84 MET A O 1
ATOM 708 N N . TYR A 1 85 ? 5.182 4.218 -7.757 1.00 91.56 85 TYR A N 1
ATOM 709 C CA . TYR A 1 85 ? 5.866 3.092 -8.401 1.00 91.56 85 TYR A CA 1
ATOM 710 C C . TYR A 1 85 ? 7.251 2.807 -7.800 1.00 91.56 85 TYR A C 1
ATOM 712 O O . TYR A 1 85 ? 7.589 1.676 -7.456 1.00 91.56 85 TYR A O 1
ATOM 720 N N . ARG A 1 86 ? 8.040 3.863 -7.559 1.00 90.75 86 ARG A N 1
ATOM 721 C CA . ARG A 1 86 ? 9.399 3.751 -6.999 1.00 90.75 86 ARG A CA 1
ATOM 722 C C . ARG A 1 86 ? 9.443 3.204 -5.563 1.00 90.75 86 ARG A C 1
ATOM 7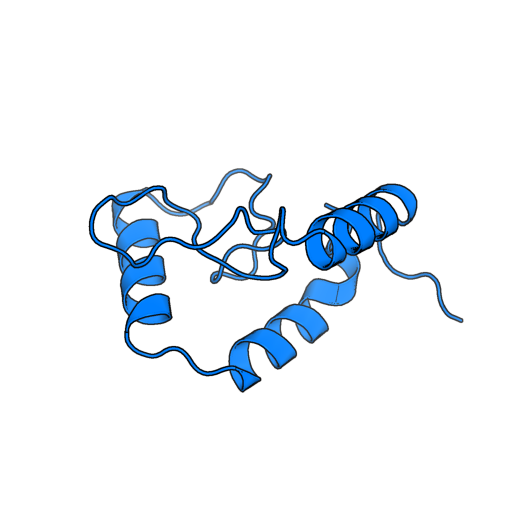24 O O . ARG A 1 86 ? 10.515 2.800 -5.112 1.00 90.75 86 ARG A O 1
ATOM 731 N N . ARG A 1 87 ? 8.312 3.230 -4.850 1.00 91.88 87 ARG A N 1
ATOM 732 C CA . ARG A 1 87 ? 8.137 2.837 -3.441 1.00 91.88 87 ARG A CA 1
ATOM 733 C C . ARG A 1 87 ? 7.355 1.531 -3.265 1.00 91.88 87 ARG A C 1
ATOM 735 O O . ARG A 1 87 ? 7.160 1.105 -2.138 1.00 91.88 87 ARG A O 1
ATOM 742 N N . LEU A 1 88 ? 6.965 0.851 -4.342 1.00 91.44 88 LEU A N 1
ATOM 743 C CA . LEU A 1 88 ? 6.226 -0.420 -4.258 1.00 91.44 88 LEU A CA 1
ATOM 744 C C . LEU A 1 88 ? 7.040 -1.586 -3.657 1.00 91.44 88 LEU A C 1
ATOM 746 O O . LEU A 1 88 ? 6.498 -2.659 -3.397 1.00 91.44 88 LEU A O 1
ATOM 750 N N . GLY A 1 89 ? 8.348 -1.402 -3.463 1.00 88.81 89 GLY A N 1
ATOM 751 C CA . GLY A 1 89 ? 9.213 -2.350 -2.757 1.00 88.81 89 GLY A CA 1
ATOM 752 C C . GLY A 1 89 ? 9.452 -2.015 -1.283 1.00 88.81 89 GLY A C 1
ATOM 753 O O . GLY A 1 89 ? 10.277 -2.678 -0.659 1.00 88.81 89 GLY A O 1
ATOM 754 N N . GLU A 1 90 ? 8.829 -0.968 -0.743 1.00 86.50 90 GLU A N 1
ATOM 755 C CA . GLU A 1 90 ? 8.963 -0.617 0.680 1.00 86.50 90 GLU A CA 1
ATOM 756 C C . GLU A 1 90 ? 8.271 -1.619 1.614 1.00 86.50 90 GLU A C 1
ATOM 758 O O . GLU A 1 90 ? 7.296 -2.286 1.189 1.00 86.50 90 GLU A O 1
#

Radius of gyration: 13.09 Å; chains: 1; bounding box: 33×27×33 Å

Secondary structure (DSSP, 8-state):
-----SSHHHHHHHHHHHHTTSEEEEE-SS--TTSPP-PEEEEETTSSBTTSPPSS-HHHHHHHHHHHHHT--HHHHHHHHHHTGGGTT-

Foldseek 3Di:
DPDQAPAVVLLVVLVVCVVVVQEAQEAALDPDPPADDHHHHQAYLVLHGSPDDDPDDPVVSVVSRVCCRVVPDVVSVVVSCVVCVNRSSD

pLDDT: mean 90.5, std 8.93, range [43.16, 96.38]

Sequence (90 aa):
HFFFVKKPFSFFGNCFQILLAQKTWIGYDTKKKNLPSVRKAVIANNGIPAAWQQPLPEESLQMVDYWYARDYEPMDDVKLIWKMYRRLGE